Protein AF-A0A392TBC0-F1 (afdb_monomer)

Radius of gyration: 18.04 Å; Cα contacts (8 Å, |Δi|>4): 55; chains: 1; bounding box: 35×32×46 Å

pLDDT: mean 97.37, std 1.95, range [86.44, 98.75]

Secondary structure (DSSP, 8-state):
---B-HHHHHHHHHHHHHHHTTSS-TT--------SBGGGGHHHHHHHHHT-STT--TT--PPPP--S-HHHHHHHHHHHH-

Solvent-accessible surface area (backbone atoms only — not comparable to full-atom values): 5258 Å² total; per-residue (Å²): 139,81,68,69,31,72,67,40,53,53,51,51,50,51,49,53,52,35,41,76,69,62,76,42,58,95,84,59,92,79,85,84,82,70,93,53,68,18,80,84,45,50,64,66,49,50,32,36,28,67,57,71,38,88,99,48,48,95,84,45,70,58,88,82,88,69,63,101,41,71,65,56,47,52,50,57,52,46,70,73,75,109

Mean predicted aligned error: 3.09 Å

InterPro domains:
  IPR036052 Tryptophan synthase beta chain-like, PALP domain superfamily [G3DSA:3.40.50.1100] (1-81)
  IPR036052 Tryptophan synthase beta chain-like, PALP domain superfamily [SSF53686] (1-80)

Structure (mmCIF, N/CA/C/O backbone):
data_AF-A0A392TBC0-F1
#
_entry.id   AF-A0A392TBC0-F1
#
loop_
_atom_site.group_PDB
_atom_site.id
_atom_site.type_symbol
_atom_site.label_atom_id
_atom_site.label_alt_id
_atom_site.label_comp_id
_atom_site.label_asym_id
_atom_site.label_entity_id
_atom_site.label_seq_id
_atom_site.pdbx_PDB_ins_code
_atom_site.Cartn_x
_atom_site.Cartn_y
_atom_site.Cartn_z
_atom_site.occupancy
_atom_site.B_iso_or_equiv
_atom_site.auth_seq_id
_atom_site.auth_comp_id
_atom_site.auth_asym_id
_atom_site.auth_atom_id
_atom_site.pdbx_PDB_model_num
ATOM 1 N N . GLY A 1 1 ? 7.024 4.150 4.431 1.00 87.56 1 GLY A N 1
ATOM 2 C CA . GLY A 1 1 ? 8.083 3.155 4.178 1.00 87.56 1 GLY A CA 1
ATOM 3 C C . GLY A 1 1 ? 8.078 2.006 5.171 1.00 87.56 1 GLY A C 1
ATOM 4 O O . GLY A 1 1 ? 9.136 1.666 5.670 1.00 87.56 1 GLY A O 1
ATOM 5 N N . MET A 1 2 ? 6.923 1.398 5.465 1.00 97.38 2 MET A N 1
ATOM 6 C CA . MET A 1 2 ? 6.876 0.154 6.247 1.00 97.38 2 MET A CA 1
ATOM 7 C C . MET A 1 2 ? 6.829 -1.051 5.305 1.00 97.38 2 MET A C 1
ATOM 9 O O . MET A 1 2 ? 6.345 -0.933 4.181 1.00 97.38 2 MET A O 1
ATOM 13 N N . PHE A 1 3 ? 7.241 -2.220 5.794 1.00 98.12 3 PHE A N 1
ATOM 14 C CA . PHE A 1 3 ? 7.118 -3.490 5.078 1.00 98.12 3 PHE A CA 1
ATOM 15 C C . PHE A 1 3 ? 6.414 -4.523 5.966 1.00 98.12 3 PHE A C 1
ATOM 17 O O . PHE A 1 3 ? 7.040 -5.335 6.641 1.00 98.12 3 PHE A O 1
ATOM 24 N N . ILE A 1 4 ? 5.084 -4.426 6.025 1.00 98.50 4 ILE A N 1
ATOM 25 C CA . ILE A 1 4 ? 4.240 -5.161 6.981 1.00 98.50 4 ILE A CA 1
ATOM 26 C C . ILE A 1 4 ? 3.755 -6.510 6.433 1.00 98.50 4 ILE A C 1
ATOM 28 O O . ILE A 1 4 ? 3.698 -6.706 5.215 1.00 98.50 4 ILE A O 1
ATOM 32 N N . CYS A 1 5 ? 3.358 -7.423 7.320 1.00 98.31 5 CYS A N 1
ATOM 33 C CA . CYS A 1 5 ? 2.656 -8.650 6.940 1.00 98.31 5 CYS A CA 1
ATOM 34 C C . CYS A 1 5 ? 1.165 -8.385 6.617 1.00 98.31 5 CYS A C 1
ATOM 36 O O . CYS A 1 5 ? 0.627 -7.348 7.024 1.00 98.31 5 CYS A O 1
ATOM 38 N N . PRO A 1 6 ? 0.465 -9.306 5.920 1.00 98.25 6 PRO A N 1
ATOM 39 C CA . PRO A 1 6 ? -0.949 -9.136 5.568 1.00 98.25 6 PRO A CA 1
ATOM 40 C C . PRO A 1 6 ? -1.866 -8.883 6.773 1.00 98.25 6 PRO A C 1
ATOM 42 O O . PRO A 1 6 ? -2.763 -8.044 6.702 1.00 98.25 6 PRO A O 1
ATOM 45 N N . HIS A 1 7 ? -1.605 -9.531 7.914 1.00 98.69 7 HIS A N 1
ATOM 46 C CA . HIS A 1 7 ? -2.417 -9.361 9.124 1.00 98.69 7 HIS A CA 1
ATOM 47 C C . HIS A 1 7 ? -2.330 -7.955 9.724 1.00 98.69 7 HIS A C 1
ATOM 49 O O . HIS A 1 7 ? -3.323 -7.453 10.245 1.00 98.69 7 HIS A O 1
ATOM 55 N N . THR A 1 8 ? -1.197 -7.263 9.589 1.00 98.62 8 THR A N 1
ATOM 56 C CA . THR A 1 8 ? -1.129 -5.842 9.953 1.00 98.62 8 THR A CA 1
ATOM 57 C C . THR A 1 8 ? -2.020 -4.998 9.039 1.00 98.62 8 THR A C 1
ATOM 59 O O . THR A 1 8 ? -2.638 -4.050 9.507 1.00 98.62 8 THR A O 1
ATOM 62 N N . GLY A 1 9 ? -2.162 -5.359 7.758 1.00 98.12 9 GLY A N 1
ATOM 63 C CA . GLY A 1 9 ? -3.122 -4.720 6.850 1.00 98.12 9 GLY A CA 1
ATOM 64 C C . GLY A 1 9 ? -4.577 -4.910 7.294 1.00 98.12 9 GLY A C 1
ATOM 65 O O . GLY A 1 9 ? -5.357 -3.955 7.281 1.00 98.12 9 GLY A O 1
ATOM 66 N N . VAL A 1 10 ? -4.931 -6.108 7.774 1.00 98.62 10 VAL A N 1
ATOM 67 C CA . VAL A 1 10 ? -6.245 -6.376 8.388 1.00 98.62 10 VAL A CA 1
ATOM 68 C C . VAL A 1 10 ? -6.445 -5.511 9.636 1.00 98.62 10 VAL A C 1
ATOM 70 O O . VAL A 1 10 ? -7.478 -4.855 9.765 1.00 98.62 10 VAL A O 1
ATOM 73 N N . ALA A 1 11 ? -5.442 -5.437 10.515 1.00 98.75 11 ALA A N 1
ATOM 74 C CA . ALA A 1 11 ? -5.503 -4.625 11.729 1.00 98.75 11 ALA A CA 1
ATOM 75 C C . ALA A 1 11 ? -5.661 -3.125 11.426 1.00 98.75 11 ALA A C 1
ATOM 77 O O . ALA A 1 11 ? -6.502 -2.462 12.028 1.00 98.75 11 ALA A O 1
ATOM 78 N N . LEU A 1 12 ? -4.924 -2.593 10.445 1.00 98.56 12 LEU A N 1
ATOM 79 C CA . LEU A 1 12 ? -5.060 -1.201 10.001 1.00 98.56 12 LEU A CA 1
ATOM 80 C C . LEU A 1 12 ? -6.419 -0.936 9.342 1.00 98.56 12 LEU A C 1
ATOM 82 O O . LEU A 1 12 ? -6.989 0.138 9.520 1.00 98.56 12 LEU A O 1
ATOM 86 N N . THR A 1 13 ? -6.976 -1.916 8.626 1.00 98.62 13 THR A N 1
ATOM 87 C CA . THR A 1 13 ? -8.327 -1.809 8.058 1.00 98.62 13 THR A CA 1
ATOM 88 C C . THR A 1 13 ? -9.382 -1.725 9.159 1.00 98.62 13 THR A C 1
ATOM 90 O O . THR A 1 13 ? -10.273 -0.879 9.087 1.00 98.62 13 THR A O 1
ATOM 93 N N . ALA A 1 14 ? -9.280 -2.570 10.188 1.00 98.75 14 ALA A N 1
ATOM 94 C CA . ALA A 1 14 ? -10.161 -2.517 11.351 1.00 98.75 14 ALA A CA 1
ATOM 95 C C . ALA A 1 14 ? -10.013 -1.186 12.101 1.00 98.75 14 ALA A C 1
ATOM 97 O O . ALA A 1 14 ? -11.015 -0.529 12.368 1.00 98.75 14 ALA A O 1
ATOM 98 N N . LEU A 1 15 ? -8.778 -0.738 12.347 1.00 98.62 15 LEU A N 1
ATOM 99 C CA . LEU A 1 15 ? -8.495 0.554 12.973 1.00 98.62 15 LEU A CA 1
ATOM 100 C C . LEU A 1 15 ? -9.122 1.714 12.190 1.00 98.62 15 LEU A C 1
ATOM 102 O O . LEU A 1 15 ? -9.794 2.556 12.778 1.00 98.62 15 LEU A O 1
ATOM 106 N N . ASN A 1 16 ? -8.969 1.738 10.863 1.00 98.50 16 ASN A N 1
ATOM 107 C CA . ASN A 1 16 ? -9.564 2.777 10.024 1.00 98.50 16 ASN A CA 1
ATOM 108 C C . ASN A 1 16 ? -11.100 2.775 10.120 1.00 98.50 16 ASN A C 1
ATOM 110 O O . ASN A 1 16 ? -11.714 3.830 10.257 1.00 98.50 16 ASN A O 1
ATOM 114 N N . LYS A 1 17 ? -11.732 1.591 10.105 1.00 98.75 17 LYS A N 1
ATOM 115 C CA . LYS A 1 17 ? -13.188 1.462 10.289 1.00 98.75 17 LYS A CA 1
ATOM 116 C C . LYS A 1 17 ? -13.637 1.982 11.659 1.00 98.75 17 LYS A C 1
ATOM 118 O O . LYS A 1 17 ? -14.569 2.776 11.708 1.00 98.75 17 LYS A O 1
ATOM 123 N N . LEU A 1 18 ? -12.953 1.590 12.735 1.00 98.69 18 LEU A N 1
ATOM 124 C CA . LEU A 1 18 ? -13.280 1.991 14.109 1.00 98.69 18 LEU A CA 1
ATOM 125 C C . LEU A 1 18 ? -13.052 3.485 14.364 1.00 98.69 18 LEU A C 1
ATOM 127 O O . LEU A 1 18 ? -13.831 4.111 15.081 1.00 98.69 18 LEU A O 1
ATOM 131 N N . ARG A 1 19 ? -12.031 4.080 13.738 1.00 98.31 19 ARG A N 1
ATOM 132 C CA . ARG A 1 19 ? -11.831 5.534 13.745 1.00 98.31 19 ARG A CA 1
ATOM 133 C C . ARG A 1 19 ? -12.974 6.244 13.027 1.00 98.31 19 ARG A C 1
ATOM 135 O O . ARG A 1 19 ? -13.473 7.252 13.513 1.00 98.31 19 ARG A O 1
ATOM 142 N N . ASN A 1 20 ? -13.398 5.734 11.870 1.00 98.38 20 ASN A N 1
ATOM 143 C CA . ASN A 1 20 ? -14.472 6.351 11.086 1.00 98.38 20 ASN A CA 1
ATOM 144 C C . ASN A 1 20 ? -15.845 6.224 11.756 1.00 98.38 20 ASN A C 1
ATOM 146 O O . ASN A 1 20 ? -16.677 7.106 11.577 1.00 98.38 20 ASN A O 1
ATOM 150 N N . SER A 1 21 ? -16.073 5.176 12.551 1.00 98.19 21 SER A N 1
ATOM 151 C CA . SER A 1 21 ? -17.280 5.030 13.371 1.00 98.19 21 SER A CA 1
ATOM 152 C C . SER A 1 21 ? -17.198 5.737 14.731 1.00 98.19 21 SER A C 1
ATOM 154 O O . SER A 1 21 ? -18.122 5.604 15.526 1.00 98.19 21 SER A O 1
ATOM 156 N N . GLY A 1 22 ? -16.099 6.439 15.035 1.00 97.75 22 GLY A N 1
ATOM 157 C CA . GLY A 1 22 ? -15.909 7.157 16.301 1.00 97.75 22 GLY A CA 1
ATOM 158 C C . GLY A 1 22 ? -15.681 6.270 17.529 1.00 97.75 22 GLY A C 1
ATOM 159 O O . GLY A 1 22 ? -15.714 6.774 18.644 1.00 97.75 22 GLY A O 1
ATOM 160 N N . VAL A 1 23 ? -15.446 4.966 17.341 1.00 98.62 23 VAL A N 1
ATOM 161 C CA . VAL A 1 23 ? -15.169 4.023 18.442 1.00 98.62 23 VAL A CA 1
ATOM 162 C C . VAL A 1 23 ? -13.757 4.220 18.991 1.00 98.62 23 VAL A C 1
ATOM 164 O O . VAL A 1 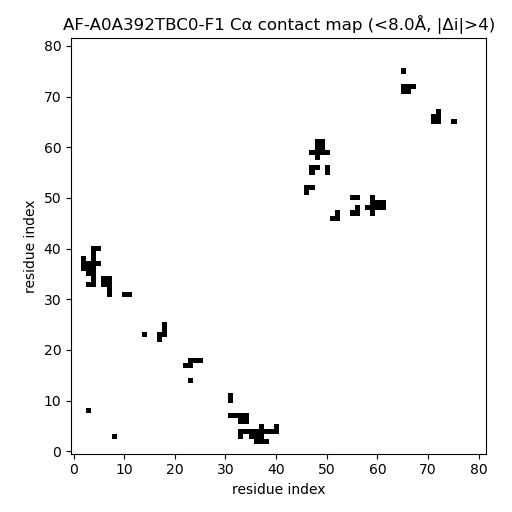23 ? -13.543 4.045 20.183 1.00 98.62 23 VAL A O 1
ATOM 1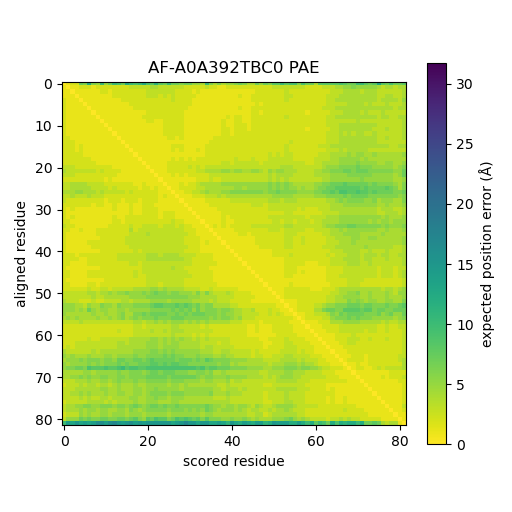67 N N . ILE A 1 24 ? -12.807 4.583 18.124 1.00 98.56 24 ILE A N 1
ATOM 168 C CA . ILE A 1 24 ? -11.448 4.983 18.507 1.00 98.56 24 ILE A CA 1
ATOM 169 C C . ILE A 1 24 ? -11.279 6.466 18.168 1.00 98.56 24 ILE A C 1
ATOM 171 O O . ILE A 1 24 ? -11.365 6.855 16.998 1.00 98.56 24 ILE A O 1
ATOM 175 N N . GLY A 1 25 ? -11.031 7.293 19.182 1.00 98.19 25 GLY A N 1
ATOM 176 C CA . GLY A 1 25 ? -10.771 8.723 19.037 1.00 98.19 25 GLY A CA 1
ATOM 177 C C . GLY A 1 25 ? -9.433 9.041 18.356 1.00 98.19 25 GLY A C 1
ATOM 178 O O . GLY A 1 25 ? -8.479 8.269 18.399 1.00 98.19 25 GLY A O 1
ATOM 179 N N . SER A 1 26 ? -9.324 10.226 17.743 1.00 96.94 26 SER A N 1
ATOM 180 C CA . SER A 1 26 ? -8.117 10.652 17.005 1.00 96.94 26 SER A CA 1
ATOM 181 C C . SER A 1 26 ? -6.866 10.825 17.871 1.00 96.94 26 SER A C 1
ATOM 183 O O . SER A 1 26 ? -5.758 10.776 17.346 1.00 96.94 26 SER A O 1
ATOM 185 N N . SER A 1 27 ? -7.048 11.062 19.170 1.00 97.25 27 SER A N 1
ATOM 186 C CA . SER A 1 27 ? -5.964 11.311 20.130 1.00 97.25 27 SER A CA 1
ATOM 187 C C . SER A 1 27 ? -5.680 10.103 21.026 1.00 97.25 27 SER A C 1
ATOM 189 O O . SER A 1 27 ? -4.876 10.198 21.953 1.00 97.25 27 SER A O 1
ATOM 191 N N . GLU A 1 28 ? -6.348 8.973 20.787 1.00 98.25 28 GLU A N 1
ATOM 192 C CA . GLU A 1 28 ? -6.119 7.759 21.559 1.00 98.25 28 GLU A CA 1
ATOM 193 C C . GLU A 1 28 ? -4.770 7.127 21.218 1.00 98.25 28 GLU A C 1
ATOM 195 O O . GLU A 1 28 ? -4.332 7.079 20.066 1.00 98.25 28 GLU A O 1
ATOM 200 N N . ARG A 1 29 ? -4.103 6.592 22.243 1.00 98.38 29 ARG A N 1
ATOM 201 C CA . ARG A 1 29 ? -2.876 5.822 22.055 1.00 98.38 29 ARG A CA 1
ATOM 202 C C . ARG A 1 29 ? -3.233 4.402 21.631 1.00 98.38 29 ARG A C 1
ATOM 204 O O . ARG A 1 29 ? -3.605 3.581 22.462 1.00 98.38 29 ARG A O 1
ATOM 211 N N . VAL A 1 30 ? -3.047 4.107 20.350 1.00 98.31 30 VAL A N 1
ATOM 212 C CA . VAL A 1 30 ? -3.317 2.789 19.766 1.00 98.31 30 VAL A CA 1
ATOM 213 C C . VAL A 1 30 ? -2.011 2.075 19.429 1.00 98.31 30 VAL A C 1
ATOM 215 O O . VAL A 1 30 ? -1.113 2.661 18.827 1.00 98.31 30 VAL A O 1
ATOM 218 N N . VAL A 1 31 ? -1.919 0.789 19.774 1.00 98.56 31 VAL A N 1
ATOM 219 C CA . VAL A 1 31 ? -0.805 -0.086 19.386 1.00 98.56 31 VAL A CA 1
ATOM 220 C C . VAL A 1 31 ? -1.335 -1.199 18.489 1.00 98.56 31 VAL A C 1
ATOM 222 O O . VAL A 1 31 ? -2.215 -1.960 18.883 1.00 98.56 31 VAL A O 1
ATOM 225 N N . VAL A 1 32 ? -0.781 -1.312 17.282 1.00 98.56 32 VAL A N 1
ATOM 226 C CA . VAL A 1 32 ? -1.067 -2.414 16.355 1.00 98.56 32 VAL A CA 1
ATOM 227 C C . VAL A 1 32 ? 0.032 -3.463 16.487 1.00 98.56 32 VAL A C 1
ATOM 229 O O . VAL A 1 32 ? 1.212 -3.156 16.330 1.00 98.56 32 VAL A O 1
ATOM 232 N N . VAL A 1 33 ? -0.348 -4.714 16.741 1.00 98.44 33 VAL A N 1
ATOM 233 C CA . VAL A 1 33 ? 0.607 -5.820 16.877 1.00 98.44 33 VAL A CA 1
ATOM 234 C C . VAL A 1 33 ? 0.904 -6.425 15.503 1.00 98.44 33 VAL A C 1
ATOM 236 O O . VAL A 1 33 ? 0.031 -7.012 14.865 1.00 98.44 33 VAL A O 1
ATOM 239 N N . SER A 1 34 ? 2.152 -6.304 15.046 1.00 98.06 34 SER A N 1
ATOM 240 C CA . SER A 1 34 ? 2.655 -7.037 13.879 1.00 98.06 34 SER A CA 1
ATOM 241 C C . SER A 1 34 ? 3.273 -8.352 14.334 1.00 98.06 34 SER A C 1
ATOM 243 O O . SER A 1 34 ? 4.292 -8.364 15.018 1.00 98.06 34 SER A O 1
ATOM 245 N N . THR A 1 35 ? 2.653 -9.467 13.964 1.00 97.81 35 THR A N 1
ATOM 246 C CA . THR A 1 35 ? 3.042 -10.800 14.449 1.00 97.81 35 THR A CA 1
ATOM 247 C C . THR A 1 35 ? 4.078 -11.489 13.562 1.00 97.81 35 THR A C 1
ATOM 249 O O . THR A 1 35 ? 4.650 -12.506 13.949 1.00 97.81 35 THR A O 1
ATOM 252 N N . ALA A 1 36 ? 4.337 -10.950 12.368 1.00 98.00 36 ALA A N 1
ATOM 253 C CA . ALA A 1 36 ? 5.289 -11.509 11.420 1.00 98.00 36 ALA A CA 1
ATOM 254 C C . ALA A 1 36 ? 6.034 -10.415 10.648 1.00 98.00 36 ALA A C 1
ATOM 256 O O . ALA A 1 36 ? 5.476 -9.373 10.297 1.00 98.00 36 ALA A O 1
ATOM 257 N N . HIS A 1 37 ? 7.301 -10.690 10.334 1.00 98.00 37 HIS A N 1
ATOM 258 C CA . HIS A 1 37 ? 8.123 -9.817 9.504 1.00 98.00 37 HIS A CA 1
ATOM 259 C C . HIS A 1 37 ? 7.624 -9.816 8.051 1.00 98.00 37 HIS A C 1
ATOM 261 O O . HIS A 1 37 ? 7.365 -10.881 7.487 1.00 98.00 37 HIS A O 1
ATOM 267 N N . GLY A 1 38 ? 7.534 -8.643 7.414 1.00 97.44 38 GLY A N 1
ATOM 268 C CA . GLY A 1 38 ? 6.994 -8.530 6.053 1.00 97.44 38 GLY A CA 1
ATOM 269 C C . GLY A 1 38 ? 7.792 -9.280 4.986 1.00 97.44 38 GLY A C 1
ATOM 270 O O . GLY A 1 38 ? 7.207 -9.684 3.989 1.00 97.44 38 GLY A O 1
ATOM 271 N N . LEU A 1 39 ? 9.091 -9.527 5.211 1.00 98.12 39 LEU A N 1
ATOM 272 C CA . LEU A 1 39 ? 9.955 -10.322 4.311 1.00 98.12 39 LEU A CA 1
ATOM 273 C C . LEU A 1 39 ? 9.437 -11.740 4.055 1.00 98.12 39 LEU A C 1
ATOM 275 O O . LEU A 1 39 ? 9.728 -12.299 3.009 1.00 98.12 39 LEU A O 1
ATOM 279 N N . LYS A 1 40 ? 8.609 -12.292 4.948 1.00 98.12 40 LYS A N 1
ATOM 280 C CA . LYS A 1 40 ? 7.947 -13.584 4.718 1.00 98.12 40 LYS A CA 1
ATOM 281 C C . LYS A 1 40 ? 6.864 -13.535 3.628 1.00 98.12 40 LYS A C 1
ATOM 283 O O . LYS A 1 40 ? 6.325 -14.572 3.273 1.00 98.12 40 LYS A O 1
ATOM 288 N N . PHE A 1 41 ? 6.511 -12.345 3.141 1.00 98.19 41 PHE A N 1
ATOM 289 C CA . PHE A 1 41 ? 5.393 -12.105 2.225 1.00 98.19 41 PHE A CA 1
ATOM 290 C C . PHE A 1 41 ? 5.817 -11.262 1.014 1.00 98.19 41 PHE A C 1
ATOM 292 O O . PHE A 1 41 ? 5.017 -10.479 0.502 1.00 98.19 41 PHE A O 1
ATOM 299 N N . ALA A 1 42 ?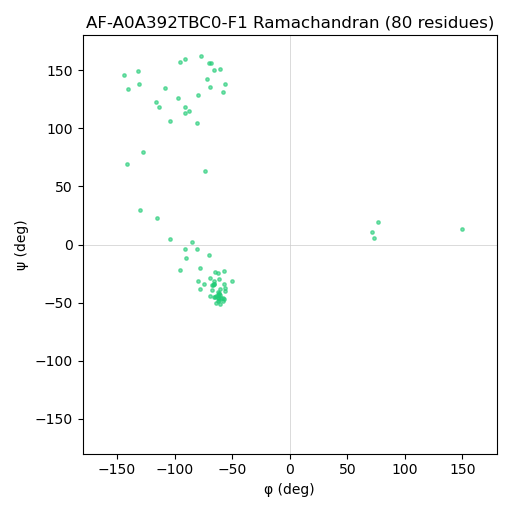 7.080 -11.367 0.591 1.00 97.88 42 ALA A N 1
ATOM 300 C CA . ALA A 1 42 ? 7.577 -10.649 -0.581 1.00 97.88 42 ALA A CA 1
ATOM 301 C C . ALA A 1 42 ? 6.793 -11.033 -1.847 1.00 97.88 42 ALA A C 1
ATOM 303 O O . ALA A 1 42 ? 6.303 -10.136 -2.527 1.00 97.88 42 ALA A O 1
ATOM 304 N N . ASP A 1 43 ? 6.563 -12.328 -2.084 1.00 98.12 43 ASP A N 1
ATOM 305 C CA . ASP A 1 43 ? 5.851 -12.827 -3.273 1.00 98.12 43 ASP A CA 1
ATOM 306 C C . ASP A 1 43 ? 4.437 -12.249 -3.388 1.00 98.12 43 ASP A C 1
ATOM 308 O O . ASP A 1 43 ? 4.072 -11.682 -4.410 1.00 98.12 43 ASP A O 1
ATOM 312 N N . SER A 1 44 ? 3.680 -12.238 -2.285 1.00 97.44 44 SER A N 1
ATOM 313 C CA . SER A 1 44 ? 2.348 -11.616 -2.250 1.00 97.44 44 SER A CA 1
ATOM 314 C C . SER A 1 44 ? 2.370 -10.131 -2.638 1.00 97.44 44 SER A C 1
ATOM 316 O O . SE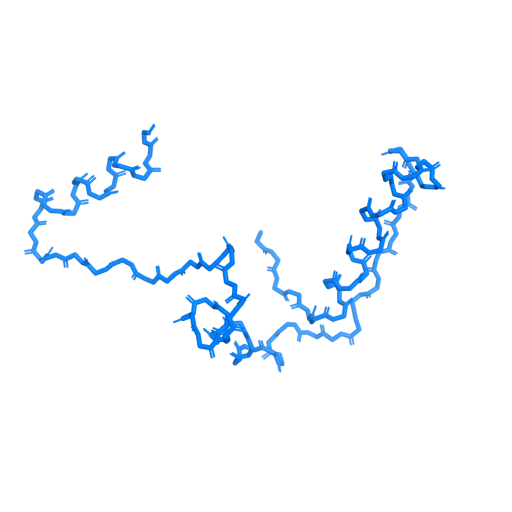R A 1 44 ? 1.419 -9.633 -3.240 1.00 97.44 44 SER A O 1
ATOM 318 N N . LYS A 1 45 ? 3.440 -9.405 -2.294 1.00 97.88 45 LYS A N 1
ATOM 319 C CA . LYS A 1 45 ? 3.595 -7.995 -2.676 1.00 97.88 45 LYS A CA 1
ATOM 320 C C . LYS A 1 45 ? 4.023 -7.861 -4.134 1.00 97.88 45 LYS A C 1
ATOM 322 O O . LYS A 1 45 ? 3.532 -6.956 -4.801 1.00 97.88 45 LYS A O 1
ATOM 327 N N . ILE A 1 46 ? 4.891 -8.746 -4.626 1.00 98.06 46 ILE A N 1
ATOM 328 C CA . ILE A 1 46 ? 5.276 -8.805 -6.042 1.00 98.06 46 ILE A CA 1
ATOM 329 C C . ILE A 1 46 ? 4.026 -9.015 -6.895 1.00 98.06 46 ILE A C 1
ATOM 331 O O . ILE A 1 46 ? 3.795 -8.232 -7.814 1.00 98.06 46 ILE A O 1
ATOM 335 N N . ASP A 1 47 ? 3.177 -9.979 -6.540 1.00 98.06 47 ASP A N 1
ATOM 336 C CA . ASP A 1 47 ? 1.941 -10.258 -7.271 1.00 98.06 47 ASP A CA 1
ATOM 337 C C . ASP A 1 47 ? 0.986 -9.062 -7.269 1.00 98.06 47 ASP A C 1
ATOM 339 O O . ASP A 1 47 ? 0.429 -8.708 -8.310 1.00 98.06 47 ASP A O 1
ATOM 343 N N . TYR A 1 48 ? 0.844 -8.385 -6.125 1.00 98.31 48 TYR A N 1
ATOM 344 C CA . TYR A 1 48 ? 0.029 -7.175 -6.021 1.00 98.31 48 TYR A CA 1
ATOM 345 C C . TYR A 1 48 ? 0.549 -6.040 -6.915 1.00 98.31 48 TYR A C 1
ATOM 347 O O . TYR A 1 48 ? -0.228 -5.424 -7.642 1.00 98.31 48 TYR A O 1
ATOM 355 N N . HIS A 1 49 ? 1.853 -5.747 -6.869 1.00 98.31 49 HIS A N 1
ATOM 356 C CA . HIS A 1 49 ? 2.437 -4.626 -7.614 1.00 98.31 49 HIS A CA 1
ATOM 357 C C . HIS A 1 49 ? 2.641 -4.922 -9.105 1.00 98.31 49 HIS A C 1
ATOM 359 O O . HIS A 1 49 ? 2.718 -3.975 -9.883 1.00 98.31 49 HIS A O 1
ATOM 365 N N . SER A 1 50 ? 2.679 -6.197 -9.503 1.00 97.12 50 SER A N 1
ATOM 366 C CA . SER A 1 50 ? 2.814 -6.625 -10.904 1.00 97.12 50 SER A CA 1
ATOM 367 C C . SER A 1 50 ? 1.468 -6.827 -11.609 1.00 97.12 50 SER A C 1
ATOM 369 O O . SER A 1 50 ? 1.445 -7.114 -12.800 1.00 97.12 50 SER A O 1
ATOM 371 N N . GLY A 1 51 ? 0.344 -6.675 -10.896 1.00 95.44 51 GLY A N 1
ATOM 372 C CA . GLY A 1 51 ? -0.994 -6.871 -11.461 1.00 95.44 51 GLY A CA 1
ATOM 373 C C . GLY A 1 51 ? -1.390 -8.340 -11.649 1.00 95.44 51 GLY A C 1
ATOM 374 O O . GLY A 1 51 ? -2.318 -8.628 -12.400 1.00 95.44 51 GLY A O 1
ATOM 375 N N . ASN A 1 52 ? -0.727 -9.272 -10.955 1.00 97.12 52 ASN A N 1
ATOM 376 C CA . ASN A 1 52 ? -0.966 -10.715 -11.084 1.00 97.12 52 ASN A CA 1
ATOM 377 C C . ASN A 1 52 ? -2.184 -11.212 -10.286 1.00 97.12 52 ASN A C 1
ATOM 379 O O . ASN A 1 52 ? -2.517 -12.393 -10.353 1.00 97.12 52 ASN A O 1
ATOM 383 N N . ILE A 1 53 ? -2.842 -10.343 -9.511 1.00 96.19 53 ILE A N 1
ATOM 384 C CA . ILE A 1 53 ? -4.008 -10.697 -8.692 1.00 96.19 53 ILE A CA 1
ATO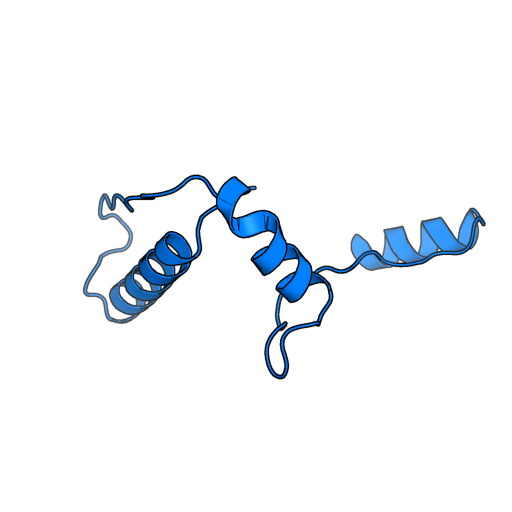M 385 C C . ILE A 1 53 ? -5.280 -10.175 -9.384 1.00 96.19 53 ILE A C 1
ATOM 387 O O . ILE A 1 53 ? -5.535 -8.970 -9.353 1.00 96.19 53 ILE A O 1
ATOM 391 N N . PRO A 1 54 ? -6.114 -11.040 -9.995 1.00 94.62 54 PRO A N 1
ATOM 392 C CA . PRO A 1 54 ? -7.291 -10.599 -10.739 1.00 94.62 54 PRO A CA 1
ATOM 393 C C . PRO A 1 54 ? -8.256 -9.770 -9.881 1.00 94.62 54 PRO A C 1
ATOM 395 O O . PRO A 1 54 ? -8.621 -10.162 -8.774 1.00 94.62 54 PRO A O 1
ATOM 398 N N . GLY A 1 55 ? -8.682 -8.616 -10.400 1.00 94.81 55 GLY A N 1
ATOM 399 C CA . GLY A 1 55 ? -9.618 -7.718 -9.713 1.00 94.81 55 GLY A CA 1
ATOM 400 C C . GLY A 1 55 ? -9.026 -6.933 -8.534 1.00 94.81 55 GLY A C 1
ATOM 401 O O . GLY A 1 55 ? -9.764 -6.228 -7.846 1.00 94.81 55 GLY A O 1
ATOM 402 N N . ILE A 1 56 ? -7.714 -7.024 -8.288 1.00 94.12 56 ILE A N 1
ATOM 403 C CA . ILE A 1 56 ? -7.016 -6.355 -7.182 1.00 94.12 56 ILE A CA 1
ATOM 404 C C . ILE A 1 56 ? -5.778 -5.635 -7.739 1.00 94.12 56 ILE A C 1
ATOM 406 O O . ILE A 1 56 ? -5.065 -6.170 -8.574 1.00 94.12 56 ILE A O 1
ATOM 410 N N . GLY A 1 57 ? -5.509 -4.406 -7.280 1.00 93.56 57 GLY A N 1
ATOM 411 C CA . GLY A 1 57 ? -4.334 -3.646 -7.748 1.00 93.56 57 GLY A CA 1
ATOM 412 C C . GLY A 1 57 ? -4.479 -2.125 -7.768 1.00 93.56 57 GLY A C 1
ATOM 413 O O . GLY A 1 57 ? -3.649 -1.444 -8.353 1.00 93.56 57 GLY A O 1
ATOM 414 N N . ARG A 1 58 ? -5.511 -1.564 -7.119 1.00 96.69 58 ARG A N 1
ATOM 415 C CA . ARG A 1 58 ? -5.768 -0.110 -7.086 1.00 96.69 58 ARG A CA 1
ATOM 416 C C . ARG A 1 58 ? -4.546 0.742 -6.701 1.00 96.69 58 ARG A C 1
ATOM 418 O O . ARG A 1 58 ? -4.457 1.879 -7.145 1.00 96.69 58 ARG A O 1
ATOM 425 N N . TYR A 1 59 ? -3.653 0.216 -5.863 1.00 97.19 59 TYR A N 1
ATOM 426 C CA . TYR A 1 59 ? -2.439 0.899 -5.403 1.00 97.19 59 TYR A CA 1
ATOM 427 C C . TYR A 1 59 ? -1.155 0.200 -5.878 1.00 97.19 59 TYR A C 1
ATOM 429 O O . TYR A 1 59 ? -0.113 0.311 -5.229 1.00 97.19 59 TYR A O 1
ATOM 437 N N . ALA A 1 60 ? -1.228 -0.584 -6.958 1.00 97.56 60 ALA A N 1
ATOM 438 C CA . ALA A 1 60 ? -0.050 -1.190 -7.565 1.00 97.56 60 ALA A CA 1
ATOM 439 C C . ALA A 1 60 ? 0.933 -0.101 -8.034 1.00 97.56 60 ALA A C 1
ATOM 441 O O . ALA A 1 60 ? 0.538 1.013 -8.365 1.00 97.56 60 ALA A O 1
ATOM 442 N N . ASN A 1 61 ? 2.224 -0.434 -8.039 1.00 97.31 61 ASN A N 1
ATOM 443 C CA . ASN A 1 61 ? 3.304 0.482 -8.414 1.00 97.31 61 ASN A CA 1
ATOM 444 C C . ASN A 1 61 ? 4.350 -0.304 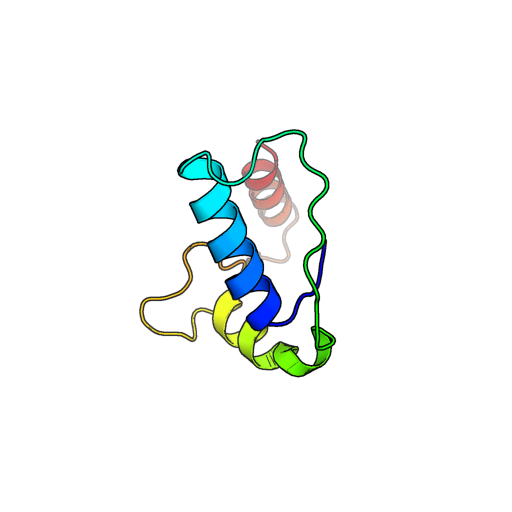-9.216 1.00 97.31 61 ASN A C 1
ATOM 446 O O . ASN A 1 61 ? 5.409 -0.637 -8.674 1.00 97.31 61 ASN A O 1
ATOM 450 N N . PRO A 1 62 ? 4.009 -0.721 -10.446 1.00 96.81 62 PRO A N 1
ATOM 451 C CA . PRO A 1 62 ? 4.936 -1.442 -11.301 1.00 96.81 62 PRO A CA 1
ATOM 452 C C . PRO A 1 62 ? 6.055 -0.508 -11.793 1.00 96.81 62 PRO A C 1
ATOM 454 O O . PRO A 1 62 ? 5.858 0.707 -11.876 1.00 96.81 62 PRO A O 1
ATOM 457 N N . PRO A 1 63 ? 7.224 -1.052 -12.169 1.00 97.06 63 PRO A N 1
ATOM 458 C CA . PRO A 1 63 ? 8.247 -0.279 -12.860 1.00 97.06 63 PRO A CA 1
ATOM 459 C C . PRO A 1 63 ? 7.709 0.356 -14.149 1.00 97.06 63 PRO A C 1
ATOM 461 O O . PRO A 1 63 ? 7.023 -0.297 -14.937 1.00 97.06 63 PRO A O 1
ATOM 464 N N . VAL A 1 64 ? 8.078 1.613 -14.396 1.00 96.81 64 VAL A N 1
ATOM 465 C CA . VAL A 1 64 ? 7.796 2.303 -15.661 1.00 96.81 64 VAL A CA 1
ATOM 466 C C . VAL A 1 64 ? 8.976 2.082 -16.604 1.00 96.81 64 VAL A C 1
ATOM 468 O O . VAL A 1 64 ? 10.105 2.463 -16.299 1.00 96.81 64 VAL A O 1
ATOM 471 N N . SER A 1 65 ? 8.725 1.439 -17.745 1.00 96.88 65 SER A N 1
ATOM 472 C CA . SER A 1 65 ? 9.748 1.237 -18.776 1.00 96.88 65 SER A CA 1
ATOM 473 C C . SER A 1 65 ? 9.924 2.506 -19.604 1.00 96.88 65 SER A C 1
ATOM 475 O O . SER A 1 65 ? 8.954 3.037 -20.139 1.00 96.88 65 SER A O 1
ATOM 477 N N . VAL A 1 66 ? 11.165 2.968 -19.746 1.00 97.44 66 VAL A N 1
ATOM 478 C CA . VAL A 1 66 ? 11.519 4.183 -20.488 1.00 97.44 66 VAL A CA 1
ATOM 479 C C . VAL A 1 66 ? 12.682 3.897 -21.436 1.00 97.44 66 VAL A C 1
ATOM 481 O O . VAL A 1 66 ? 13.516 3.029 -21.170 1.00 97.44 66 VAL A O 1
ATOM 484 N N . LYS A 1 67 ? 12.727 4.596 -22.574 1.00 97.44 67 LYS A N 1
ATOM 485 C CA . LYS A 1 67 ? 13.845 4.490 -23.520 1.00 97.44 67 LYS A CA 1
ATOM 486 C C . LYS A 1 67 ? 15.125 5.030 -22.881 1.00 97.44 67 LYS A C 1
ATOM 488 O O . LYS A 1 67 ? 15.073 5.955 -22.075 1.00 97.44 67 LYS A O 1
ATOM 493 N N . ALA A 1 68 ? 16.273 4.484 -23.285 1.00 97.06 68 ALA A N 1
ATOM 494 C CA . ALA A 1 68 ? 17.596 4.984 -22.905 1.00 97.06 68 ALA A CA 1
ATOM 495 C C . ALA A 1 68 ? 17.922 6.299 -23.641 1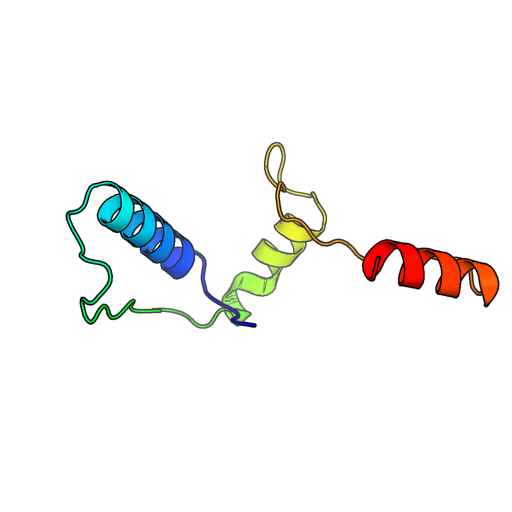.00 97.06 68 ALA A C 1
ATOM 497 O O . ALA A 1 68 ? 18.826 6.367 -24.468 1.00 97.06 68 ALA A O 1
ATOM 498 N N . ASP A 1 69 ? 17.124 7.324 -23.366 1.00 97.62 69 ASP A N 1
ATOM 499 C CA . ASP A 1 69 ? 17.163 8.646 -23.974 1.00 97.62 69 ASP A CA 1
ATOM 500 C C . ASP A 1 69 ? 16.902 9.698 -22.890 1.00 97.62 69 ASP A C 1
ATOM 502 O O . ASP A 1 69 ? 15.985 9.558 -22.079 1.00 97.62 69 ASP A O 1
ATOM 506 N N . PHE A 1 70 ? 17.715 10.753 -22.872 1.00 97.50 70 PHE A N 1
ATOM 507 C CA . PHE A 1 70 ? 17.642 11.787 -21.841 1.00 97.50 70 PHE A CA 1
ATOM 508 C C . PHE A 1 70 ? 16.278 12.485 -21.829 1.00 97.50 70 PHE A C 1
ATOM 510 O O . PHE A 1 70 ? 15.711 12.680 -20.754 1.00 97.50 70 PHE A O 1
ATOM 517 N N . GLY A 1 71 ? 15.741 12.821 -23.008 1.00 97.88 71 GLY A N 1
ATOM 518 C CA . GLY A 1 71 ? 14.432 13.469 -23.126 1.00 97.88 71 GLY A CA 1
ATOM 519 C C . GLY A 1 71 ? 13.330 12.590 -22.543 1.00 97.88 71 GLY A C 1
ATOM 520 O O . GLY A 1 71 ? 12.632 13.004 -21.623 1.00 97.88 71 GLY A O 1
ATOM 521 N N . SER A 1 72 ? 13.286 11.331 -22.983 1.00 97.00 72 SER A N 1
ATOM 522 C CA . SER A 1 72 ? 12.319 10.329 -22.526 1.00 97.00 72 SER A CA 1
ATOM 523 C C . SER A 1 72 ? 12.335 10.132 -21.003 1.00 97.00 72 SER A C 1
ATOM 525 O O . SER A 1 72 ? 11.281 9.995 -20.387 1.00 97.00 72 SER A O 1
ATOM 527 N N . VAL A 1 73 ? 13.517 10.125 -20.372 1.00 97.94 73 VAL A N 1
ATOM 528 C CA . VAL A 1 73 ? 13.636 10.022 -18.905 1.00 97.94 73 VAL A CA 1
ATOM 529 C C . VAL A 1 73 ? 13.143 11.294 -18.216 1.00 97.94 73 VAL A C 1
ATOM 531 O O . VAL A 1 73 ? 12.412 11.209 -17.230 1.00 97.94 73 VAL A O 1
ATOM 534 N N . MET A 1 74 ? 13.518 12.471 -18.724 1.00 97.94 74 MET A N 1
ATOM 535 C CA . MET A 1 74 ? 13.107 13.748 -18.137 1.00 97.94 74 MET A CA 1
ATOM 536 C C . MET A 1 74 ? 11.601 13.990 -18.233 1.00 97.94 74 MET A C 1
ATOM 538 O O . MET A 1 74 ? 11.045 14.588 -17.313 1.00 97.94 74 MET A O 1
ATOM 542 N N . ASP A 1 75 ? 10.950 13.525 -19.297 1.00 97.62 75 ASP A N 1
ATOM 543 C CA . ASP A 1 75 ? 9.499 13.637 -19.462 1.00 97.62 75 ASP A CA 1
ATOM 544 C C . ASP A 1 75 ? 8.768 12.833 -18.379 1.00 97.62 75 ASP A C 1
ATOM 546 O O . ASP A 1 75 ? 7.978 13.398 -17.626 1.00 97.62 75 ASP A O 1
ATOM 550 N N . VAL A 1 76 ? 9.137 11.560 -18.180 1.00 97.69 76 VAL A N 1
ATOM 551 C CA . VAL A 1 76 ? 8.555 10.716 -17.116 1.00 97.69 76 VAL A CA 1
ATOM 552 C C . VAL A 1 76 ? 8.802 11.302 -15.721 1.00 97.69 76 VAL A C 1
ATOM 554 O O . VAL A 1 76 ? 7.932 11.242 -14.854 1.00 97.69 76 VAL A O 1
ATOM 557 N N . LEU A 1 77 ? 9.983 11.883 -15.480 1.00 97.44 77 LEU A N 1
ATOM 558 C CA . LEU A 1 77 ? 10.286 12.518 -14.196 1.00 97.44 77 LEU A CA 1
ATOM 559 C C . LEU A 1 77 ? 9.456 13.783 -13.957 1.00 97.44 77 LEU A C 1
ATOM 561 O O . LEU A 1 77 ? 9.032 14.014 -12.827 1.00 97.44 77 LEU A O 1
ATOM 565 N N . LYS A 1 78 ? 9.222 14.600 -14.990 1.00 97.38 78 LYS A N 1
ATOM 566 C CA . LYS A 1 78 ? 8.366 15.789 -14.880 1.00 97.38 78 LYS A CA 1
ATOM 567 C C . LYS A 1 78 ? 6.923 15.397 -14.605 1.00 97.38 78 LYS A C 1
ATOM 569 O O . LYS A 1 78 ? 6.350 15.954 -13.680 1.00 97.38 78 LYS A O 1
ATOM 574 N N . ASP A 1 79 ? 6.395 14.411 -15.323 1.00 96.75 79 ASP A N 1
ATOM 575 C CA . ASP A 1 79 ? 5.032 13.905 -15.124 1.00 96.75 79 ASP A CA 1
ATOM 576 C C . ASP A 1 79 ? 4.816 13.319 -13.719 1.00 96.75 79 ASP A C 1
ATOM 578 O O . ASP A 1 79 ? 3.706 13.331 -13.199 1.00 96.75 79 ASP A O 1
ATOM 582 N N . PHE A 1 80 ? 5.863 12.778 -13.087 1.00 96.12 80 PHE A N 1
ATOM 583 C CA . PHE A 1 80 ? 5.772 12.260 -11.720 1.00 96.12 80 PHE A CA 1
ATOM 584 C C . PHE A 1 80 ? 5.834 13.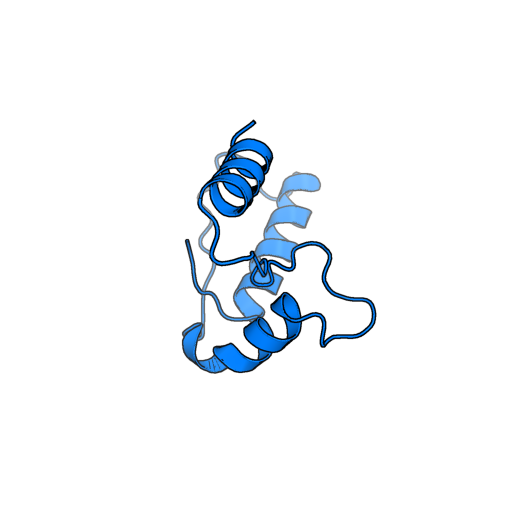358 -10.646 1.00 96.12 80 PHE A C 1
ATOM 586 O O . PHE A 1 80 ? 5.287 13.188 -9.555 1.00 96.12 80 PHE A O 1
ATOM 593 N N . LEU A 1 81 ? 6.556 14.450 -10.912 1.00 95.50 81 LEU A N 1
ATOM 594 C CA . LEU A 1 81 ? 6.818 15.513 -9.937 1.00 95.50 81 LEU A CA 1
ATOM 595 C C . LEU A 1 81 ? 5.834 16.689 -10.020 1.00 95.50 81 LEU A C 1
ATOM 597 O O . LEU A 1 81 ? 5.735 17.435 -9.042 1.00 95.50 81 LEU A O 1
ATOM 601 N N . LEU A 1 82 ? 5.172 16.881 -11.165 1.00 86.44 82 LEU A N 1
ATOM 602 C CA . LEU A 1 82 ? 4.229 17.971 -11.452 1.00 86.44 82 LEU A CA 1
ATOM 603 C C . LEU A 1 82 ? 2.787 17.459 -11.494 1.00 86.44 82 LEU A C 1
ATOM 605 O O . LEU A 1 82 ? 1.915 18.192 -10.976 1.00 86.44 82 LEU A O 1
#

Nearest PDB structures (foldseek):
  1e5x-assembly1_B  TM=9.899E-01  e=9.492E-09  Arabidopsis thaliana
  2c2g-assembly1_B  TM=9.729E-01  e=7.153E-09  Arabidopsis thaliana
  2c2g-assembly1_A  TM=9.802E-01  e=2.066E-08  Arabidopsis thaliana
  1e5x-assembly1_A  TM=9.894E-01  e=3.638E-08  Arabidopsis thaliana

Organism: NCBI:txid97028

Foldseek 3Di:
DAQADVVLVVVVVVVVVCCVVVVDDPPDDDDGDGPDHNVVPVVVLVCQQVVVDPPHNPPHPHDDDFDPDPVRVVV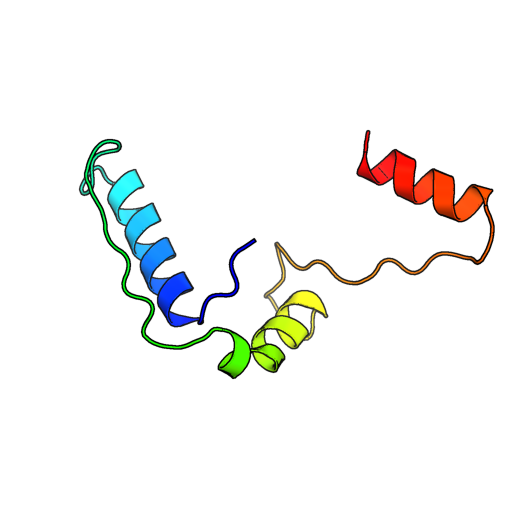VVVVVPD

Sequence (82 aa):
GMFICPHTGVALTALNKLRNSGVIGSSERVVVVSTAHGLKFADSKIDYHSGNIPGIGRYANPPVSVKADFGSVMDVLKDFLL